Protein AF-A0A061A4D3-F1 (afdb_monomer_lite)

Secondary structure (DSSP, 8-state):
--GGGPPPP--GGGHHHHHHHHHHHHHHSTTSS--HHHHHHHHHHHHHHHHHHHHHHHT-HHHHHHHHT-GGG--SS--GGGHHHHHHHHHHHHHHHHHTT-S---HHHHHHHHHHHHHHHHHHHHHHHHHHHHHHHHHHHHHHHHHHHHHHHHHHHHHHHHHHHHHHHHHHHHHHHTT-

pLDDT: mean 87.84, std 13.15, range [39.81, 98.5]

Foldseek 3Di:
DDPVLDAPDADPVCVVQLVVVLQVVLCVDPNSHDDSVRNNLSRQLVVLQVQLLVCLVVVPLVSNLVSLPDVSVVAPPDDPVCSVVLSVQVNVVCVVCVVVVHSGDHSVNSNVSNVVSVVVVVVVVVVVVVVVVVVVVVVVVVCVCCVVVVVVVVVVVVVVVVVVVVVCCVPVVVVVVVVD

Structure (mmCIF, N/CA/C/O backbone):
data_AF-A0A061A4D3-F1
#
_entry.id   AF-A0A061A4D3-F1
#
loop_
_atom_site.group_PDB
_atom_site.id
_atom_site.type_symbol
_atom_site.label_atom_id
_atom_site.label_alt_id
_atom_site.label_comp_id
_atom_site.label_asym_id
_atom_site.label_entity_id
_atom_site.label_seq_id
_atom_site.pdbx_PDB_ins_code
_atom_site.Cartn_x
_atom_site.Cartn_y
_atom_site.Cartn_z
_atom_site.occupancy
_atom_site.B_iso_or_equiv
_atom_site.auth_seq_id
_atom_site.auth_comp_id
_atom_site.auth_asym_id
_atom_site.auth_atom_id
_atom_site.pdbx_PDB_model_num
ATOM 1 N N . MET A 1 1 ? 31.018 -11.688 -21.655 1.00 41.50 1 MET A N 1
ATOM 2 C CA . MET A 1 1 ? 29.870 -11.067 -20.964 1.00 41.50 1 MET A CA 1
ATOM 3 C C . MET A 1 1 ? 29.791 -11.707 -19.594 1.00 41.50 1 MET A C 1
ATOM 5 O O . MET A 1 1 ? 29.836 -12.928 -19.544 1.00 41.50 1 MET A O 1
ATOM 9 N N . ASN A 1 2 ? 29.814 -10.916 -18.521 1.00 39.81 2 ASN A N 1
ATOM 10 C CA . ASN A 1 2 ? 29.745 -11.439 -17.159 1.00 39.81 2 ASN A CA 1
ATOM 11 C C . ASN A 1 2 ? 28.275 -11.796 -16.846 1.00 39.81 2 ASN A C 1
ATOM 13 O O . ASN A 1 2 ? 27.444 -10.889 -16.902 1.00 39.81 2 ASN A O 1
ATOM 17 N N . PRO A 1 3 ? 27.927 -13.072 -16.601 1.00 54.34 3 PRO A N 1
ATOM 18 C CA . PRO A 1 3 ? 26.561 -13.477 -16.266 1.00 54.34 3 PRO A CA 1
ATOM 19 C C . PRO A 1 3 ? 26.087 -12.953 -14.898 1.00 54.34 3 PRO A C 1
ATOM 21 O O . PRO A 1 3 ? 24.887 -12.957 -14.652 1.00 54.34 3 PRO A O 1
ATOM 24 N N . ASP A 1 4 ? 26.994 -12.438 -14.060 1.00 51.91 4 ASP A N 1
ATOM 25 C CA . ASP A 1 4 ? 26.705 -11.995 -12.687 1.00 51.91 4 ASP A CA 1
ATOM 26 C C . ASP A 1 4 ? 26.093 -10.583 -12.593 1.00 51.91 4 ASP A C 1
ATOM 28 O O . ASP A 1 4 ? 25.730 -10.139 -11.510 1.00 51.91 4 ASP A O 1
ATOM 32 N N . ALA A 1 5 ? 25.975 -9.864 -13.716 1.00 57.75 5 ALA A N 1
ATOM 33 C CA . ALA A 1 5 ? 25.409 -8.510 -13.778 1.00 57.75 5 ALA A CA 1
ATOM 34 C C . ALA A 1 5 ? 24.001 -8.486 -14.403 1.00 57.75 5 ALA A C 1
ATOM 36 O O . ALA A 1 5 ? 23.627 -7.517 -15.069 1.00 57.75 5 ALA A O 1
ATOM 37 N N . GLN A 1 6 ? 23.241 -9.576 -14.269 1.00 65.12 6 GLN A N 1
ATOM 38 C CA . GLN A 1 6 ? 21.854 -9.606 -14.727 1.00 65.12 6 GLN A CA 1
ATOM 39 C C . GLN A 1 6 ? 20.991 -8.778 -13.780 1.00 65.12 6 GLN A C 1
ATOM 41 O O . GLN A 1 6 ? 20.960 -9.017 -12.576 1.00 65.12 6 GLN A O 1
ATOM 46 N N . LEU A 1 7 ? 20.301 -7.788 -14.347 1.00 67.31 7 LEU A N 1
ATOM 47 C CA . LEU A 1 7 ? 19.253 -7.083 -13.628 1.00 67.31 7 LEU A CA 1
ATOM 48 C C . LEU A 1 7 ? 18.132 -8.077 -13.263 1.00 67.31 7 LEU A C 1
ATOM 50 O O . LEU A 1 7 ? 17.907 -9.032 -14.016 1.00 67.31 7 LEU A O 1
ATOM 54 N N . PRO A 1 8 ? 17.423 -7.843 -12.147 1.00 79.69 8 PRO A N 1
ATOM 55 C CA . PRO A 1 8 ? 16.223 -8.585 -11.789 1.00 79.69 8 PRO A CA 1
ATOM 56 C C . PRO A 1 8 ? 15.183 -8.530 -12.910 1.00 79.69 8 PRO A C 1
ATOM 58 O O . PRO A 1 8 ? 15.286 -7.725 -13.839 1.00 79.69 8 PRO A O 1
ATOM 61 N N . GLU A 1 9 ? 14.156 -9.374 -12.820 1.00 85.56 9 GLU A N 1
ATOM 62 C CA . GLU A 1 9 ? 13.049 -9.345 -13.775 1.00 85.56 9 GLU A CA 1
ATOM 63 C C . GLU A 1 9 ? 12.439 -7.937 -13.853 1.00 85.56 9 GLU A C 1
ATOM 65 O O . GLU A 1 9 ? 11.985 -7.390 -12.852 1.00 85.56 9 GLU A O 1
ATOM 70 N N . VAL A 1 10 ? 12.436 -7.357 -15.056 1.00 90.81 10 VAL A N 1
ATOM 71 C CA . VAL A 1 10 ? 11.855 -6.041 -15.340 1.00 90.81 10 VAL A CA 1
ATOM 72 C C . VAL A 1 10 ? 10.616 -6.182 -16.207 1.00 90.81 10 VAL A C 1
ATOM 74 O O . VAL A 1 10 ? 10.542 -7.052 -17.077 1.00 90.81 10 VAL A O 1
ATOM 77 N N . TYR A 1 11 ? 9.665 -5.271 -16.020 1.00 93.38 11 TYR A N 1
ATOM 78 C CA . TYR A 1 11 ? 8.410 -5.242 -16.767 1.00 93.38 11 TYR A CA 1
ATOM 79 C C . TYR A 1 11 ? 8.401 -4.073 -17.765 1.00 93.38 11 TYR A C 1
ATOM 81 O O . TYR A 1 11 ? 8.154 -2.934 -17.365 1.00 93.38 11 TYR A O 1
ATOM 89 N N . PRO A 1 12 ? 8.622 -4.311 -19.076 1.00 91.56 12 PRO A N 1
ATOM 90 C CA . PRO A 1 12 ? 8.749 -3.231 -20.061 1.00 91.56 12 PRO A CA 1
ATOM 91 C C . PRO A 1 12 ? 7.523 -2.316 -20.163 1.00 91.56 12 PRO A C 1
ATOM 93 O O . PRO A 1 12 ? 7.656 -1.148 -20.510 1.00 91.56 12 PRO A O 1
ATOM 96 N N . SER A 1 13 ? 6.331 -2.821 -19.827 1.00 91.75 13 SER A N 1
ATOM 97 C CA . SER A 1 13 ? 5.092 -2.033 -19.788 1.00 91.75 13 SER A CA 1
ATOM 98 C C . SER A 1 13 ? 5.096 -0.918 -18.736 1.00 91.75 13 SER A C 1
ATOM 100 O O . SER A 1 13 ? 4.259 -0.025 -18.803 1.00 91.75 13 SER A O 1
ATOM 102 N N . ALA A 1 14 ? 6.012 -0.973 -17.767 1.00 95.19 14 ALA A N 1
ATOM 103 C CA . ALA A 1 14 ? 6.165 0.004 -16.695 1.00 95.19 14 ALA A CA 1
ATOM 104 C C . ALA A 1 14 ? 7.462 0.823 -16.830 1.00 95.19 14 ALA A C 1
ATOM 106 O O . ALA A 1 14 ? 7.957 1.360 -15.840 1.00 95.19 14 ALA A O 1
ATOM 107 N N . ALA A 1 15 ? 8.035 0.915 -18.038 1.00 94.25 15 ALA A N 1
ATOM 108 C CA . ALA A 1 15 ? 9.288 1.633 -18.288 1.00 94.25 15 ALA A CA 1
ATOM 109 C C . ALA A 1 15 ? 9.271 3.073 -17.745 1.00 94.25 15 ALA A C 1
ATOM 111 O O . ALA A 1 15 ? 10.244 3.498 -17.122 1.00 94.25 15 ALA A O 1
ATOM 112 N N . ASP A 1 16 ? 8.153 3.784 -17.909 1.00 94.00 16 ASP A N 1
ATOM 113 C CA . ASP A 1 16 ? 7.999 5.158 -17.422 1.00 94.00 16 ASP A CA 1
ATOM 114 C C . ASP A 1 16 ? 8.067 5.244 -15.890 1.00 94.00 16 ASP A C 1
ATOM 116 O O . ASP A 1 16 ? 8.707 6.150 -15.352 1.00 94.00 16 ASP A O 1
ATOM 120 N N . LEU A 1 17 ? 7.475 4.272 -15.183 1.00 95.75 17 LEU A N 1
ATOM 121 C CA . LEU A 1 17 ? 7.564 4.176 -13.725 1.00 95.75 17 LEU A CA 1
ATOM 122 C C . LEU A 1 17 ? 9.014 3.929 -13.298 1.00 95.75 17 LEU A C 1
ATOM 124 O O . LEU A 1 17 ? 9.543 4.686 -12.490 1.00 95.75 17 LEU A O 1
ATOM 128 N N . TYR A 1 18 ? 9.684 2.925 -13.874 1.00 96.00 18 TYR A N 1
ATOM 129 C CA . TYR A 1 18 ? 11.085 2.646 -13.545 1.00 96.00 18 TYR A CA 1
ATOM 130 C C . TYR A 1 18 ? 11.974 3.863 -13.778 1.00 96.00 18 TYR A C 1
ATOM 132 O O . TYR A 1 18 ? 12.745 4.233 -12.897 1.00 96.00 18 TYR A O 1
ATOM 140 N N . GLN A 1 19 ? 11.859 4.504 -14.943 1.00 95.00 19 GLN A N 1
ATOM 141 C CA . GLN A 1 19 ? 12.686 5.655 -15.280 1.00 95.00 19 GLN A CA 1
ATOM 142 C C . GLN A 1 19 ? 12.464 6.799 -14.290 1.00 95.00 19 GLN A C 1
ATOM 144 O O . GLN A 1 19 ? 13.438 7.378 -13.805 1.00 95.00 19 GLN A O 1
ATOM 149 N N . ARG A 1 20 ? 11.206 7.124 -13.970 1.00 95.81 20 ARG A N 1
ATOM 150 C CA . ARG A 1 20 ? 10.875 8.219 -13.052 1.00 95.81 20 ARG A CA 1
ATOM 151 C C . ARG A 1 20 ? 11.392 7.953 -11.642 1.00 95.81 20 ARG A C 1
ATOM 153 O O . ARG A 1 20 ? 12.074 8.809 -11.079 1.00 95.81 20 ARG A O 1
ATOM 160 N N . GLU A 1 21 ? 11.110 6.775 -11.097 1.00 97.00 21 GLU A N 1
ATOM 161 C CA . GLU A 1 21 ? 11.467 6.448 -9.716 1.00 97.00 21 GLU A CA 1
ATOM 162 C C . GLU A 1 21 ? 12.984 6.264 -9.557 1.00 97.00 21 GLU A C 1
ATOM 164 O O . GLU A 1 21 ? 13.569 6.823 -8.633 1.00 97.00 21 GLU A O 1
ATOM 169 N N . LEU A 1 22 ? 13.664 5.592 -10.496 1.00 95.75 22 LEU A N 1
ATOM 170 C CA . LEU A 1 22 ? 15.129 5.466 -10.462 1.00 95.75 22 LEU A CA 1
ATOM 171 C C . LEU A 1 22 ? 15.826 6.823 -10.608 1.00 95.75 22 LEU A C 1
ATOM 173 O O . LEU A 1 22 ? 16.811 7.074 -9.916 1.00 95.75 22 LEU A O 1
ATOM 177 N N . THR A 1 23 ? 15.309 7.716 -11.461 1.00 95.81 23 THR A N 1
ATOM 178 C CA . THR A 1 23 ? 15.842 9.085 -11.573 1.00 95.81 23 THR A CA 1
ATOM 179 C C . THR A 1 23 ? 15.672 9.840 -10.254 1.00 95.81 23 THR A C 1
ATOM 181 O O . THR A 1 23 ? 16.593 10.530 -9.821 1.00 95.81 23 THR A O 1
ATOM 184 N N . SER A 1 24 ? 14.517 9.696 -9.594 1.00 95.00 24 SER A N 1
ATOM 185 C CA . SER A 1 24 ? 14.272 10.314 -8.288 1.00 95.00 24 SER A CA 1
ATOM 186 C C . SER A 1 24 ? 15.244 9.795 -7.226 1.00 95.00 24 SER A C 1
ATOM 188 O O . SER A 1 24 ? 15.854 10.594 -6.517 1.00 95.00 24 SER A O 1
ATOM 190 N N . LEU A 1 25 ? 15.464 8.478 -7.169 1.00 94.44 25 LEU A N 1
ATOM 191 C CA . LEU A 1 25 ? 16.420 7.862 -6.247 1.00 94.44 25 LEU A CA 1
ATOM 192 C C . LEU A 1 25 ? 17.846 8.374 -6.483 1.00 94.44 25 LEU A C 1
ATOM 194 O O . LEU A 1 25 ? 18.506 8.795 -5.540 1.00 94.44 25 LEU A O 1
ATOM 198 N N . GLN A 1 26 ? 18.294 8.432 -7.739 1.00 95.00 26 GLN A N 1
ATOM 199 C CA . GLN A 1 26 ? 19.617 8.960 -8.092 1.00 95.00 26 GLN A CA 1
ATOM 200 C C . GLN A 1 26 ? 19.806 10.420 -7.669 1.00 95.00 26 GLN A C 1
ATOM 202 O O . GLN A 1 26 ? 20.889 10.788 -7.226 1.00 95.00 26 GLN A O 1
ATOM 207 N N . GLN A 1 27 ? 18.768 11.254 -7.783 1.00 94.25 27 GLN A N 1
ATOM 208 C CA . GLN A 1 27 ? 18.816 12.659 -7.357 1.00 94.25 27 GLN A CA 1
ATOM 209 C C . GLN A 1 27 ? 18.892 12.823 -5.835 1.00 94.25 27 GLN A C 1
ATOM 211 O O . GLN A 1 27 ? 19.399 13.836 -5.356 1.00 94.25 27 GLN A O 1
ATOM 216 N N . GLN A 1 28 ? 18.375 11.851 -5.083 1.00 91.56 28 GLN A N 1
ATOM 217 C CA . GLN A 1 28 ? 18.429 11.831 -3.621 1.00 91.56 28 GLN A CA 1
ATOM 218 C C . GLN A 1 28 ? 19.750 11.246 -3.100 1.00 91.56 28 GLN A C 1
ATOM 220 O O . GLN A 1 28 ? 20.138 11.521 -1.963 1.00 91.56 28 GLN A O 1
ATOM 225 N N . SER A 1 29 ? 20.461 10.471 -3.922 1.00 90.94 29 SER A N 1
ATOM 226 C CA . SER A 1 29 ? 21.783 9.940 -3.596 1.00 90.94 29 SER A CA 1
ATOM 227 C C . SER A 1 29 ? 22.843 11.055 -3.545 1.00 90.94 29 SER A C 1
ATOM 229 O O . SER A 1 29 ? 22.896 11.887 -4.454 1.00 90.94 29 SER A O 1
ATOM 231 N N . PRO A 1 30 ? 23.755 11.054 -2.551 1.00 87.88 30 PRO A N 1
ATOM 232 C CA . PRO A 1 30 ? 24.817 12.063 -2.429 1.00 87.88 30 PRO A CA 1
ATOM 233 C C . PRO A 1 30 ? 25.699 12.196 -3.678 1.00 87.88 30 PRO A C 1
ATOM 235 O O . PRO A 1 30 ? 26.118 13.297 -4.030 1.00 87.88 30 PRO A O 1
ATOM 238 N N . ASP A 1 31 ? 25.943 11.075 -4.358 1.00 88.69 31 ASP A N 1
ATOM 239 C CA . ASP A 1 31 ? 26.811 10.987 -5.534 1.00 88.69 31 ASP A CA 1
ATOM 240 C C . ASP A 1 31 ? 26.050 11.168 -6.861 1.00 88.69 31 ASP A C 1
ATOM 242 O O . ASP A 1 31 ? 26.618 10.967 -7.937 1.00 88.69 31 ASP A O 1
ATOM 246 N N . GLY A 1 32 ? 24.751 11.496 -6.814 1.00 90.31 32 GLY A N 1
ATOM 247 C CA . GLY A 1 32 ? 23.909 11.654 -8.007 1.00 90.31 32 GLY A CA 1
ATOM 248 C C . GLY A 1 32 ? 23.741 10.371 -8.832 1.00 90.31 32 GLY A C 1
ATOM 249 O O . GLY A 1 32 ? 23.359 10.426 -10.001 1.00 90.31 32 GLY A O 1
ATOM 250 N N . SER A 1 33 ? 24.101 9.217 -8.266 1.00 91.75 33 SER A N 1
ATOM 251 C CA . SER A 1 33 ? 24.095 7.914 -8.924 1.00 91.75 33 SER A CA 1
ATOM 252 C C . SER A 1 33 ? 23.894 6.794 -7.903 1.00 91.75 33 SER A C 1
ATOM 254 O O . SER A 1 33 ? 24.165 6.972 -6.718 1.00 91.75 33 SER A O 1
ATOM 256 N N . LEU A 1 34 ? 23.403 5.647 -8.377 1.00 91.12 34 LEU A N 1
ATOM 257 C CA . LEU A 1 34 ? 23.234 4.436 -7.576 1.00 91.12 34 LEU A CA 1
ATOM 258 C C . LEU A 1 34 ? 24.371 3.466 -7.896 1.00 91.12 34 LEU A C 1
ATOM 260 O O . LEU A 1 34 ? 24.665 3.212 -9.070 1.00 91.12 34 LEU A O 1
ATOM 264 N N . SER A 1 35 ? 24.988 2.895 -6.866 1.00 92.81 35 SER A N 1
ATOM 265 C CA . SER A 1 35 ? 25.900 1.765 -7.023 1.00 92.81 35 SER A CA 1
ATOM 266 C C . SER A 1 35 ? 25.162 0.552 -7.601 1.00 92.81 35 SER A C 1
ATOM 268 O O . SER A 1 35 ? 23.935 0.456 -7.549 1.00 92.81 35 SER A O 1
ATOM 270 N N . HIS A 1 36 ? 25.902 -0.409 -8.161 1.00 88.94 36 HIS A N 1
ATOM 271 C CA . HIS A 1 36 ? 25.278 -1.596 -8.752 1.00 88.94 36 HIS A CA 1
ATOM 272 C C . HIS A 1 36 ? 24.369 -2.360 -7.763 1.00 88.94 36 HIS A C 1
ATOM 274 O O . HIS A 1 36 ? 23.244 -2.666 -8.150 1.00 88.94 36 HIS A O 1
ATOM 280 N N . PRO A 1 37 ? 24.760 -2.604 -6.494 1.00 91.12 37 PRO A N 1
ATOM 281 C CA . PRO A 1 37 ? 23.865 -3.226 -5.515 1.00 91.12 37 PRO A CA 1
ATOM 282 C C . PRO A 1 37 ? 22.605 -2.404 -5.211 1.00 91.12 37 PRO A C 1
ATOM 284 O O . PRO A 1 37 ? 21.521 -2.972 -5.132 1.00 91.12 37 PRO A O 1
ATOM 287 N N . GLU A 1 38 ? 22.722 -1.079 -5.078 1.00 92.19 38 GLU A N 1
ATOM 288 C CA . GLU A 1 38 ? 21.565 -0.203 -4.833 1.00 92.19 38 GLU A CA 1
ATOM 289 C C . GLU A 1 38 ? 20.597 -0.210 -6.016 1.00 92.19 38 GLU A C 1
ATOM 291 O O . GLU A 1 38 ? 19.385 -0.261 -5.826 1.00 92.19 38 GLU A O 1
ATOM 296 N N . LEU A 1 39 ? 21.126 -0.218 -7.243 1.00 92.69 39 LEU A N 1
ATOM 297 C CA . LEU A 1 39 ? 20.318 -0.326 -8.451 1.00 92.69 39 LEU A CA 1
ATOM 298 C C . LEU A 1 39 ? 19.575 -1.665 -8.518 1.00 92.69 39 LEU A C 1
ATOM 300 O O . LEU A 1 39 ? 18.403 -1.674 -8.883 1.00 92.69 39 LEU A O 1
ATOM 304 N N . LEU A 1 40 ? 20.227 -2.781 -8.170 1.00 92.25 40 LEU A N 1
ATOM 305 C CA . LEU A 1 40 ? 19.578 -4.096 -8.142 1.00 92.25 40 LEU A CA 1
ATOM 306 C C . LEU A 1 40 ? 18.393 -4.092 -7.171 1.00 92.25 40 LEU A C 1
ATOM 308 O O . LEU A 1 40 ? 17.278 -4.392 -7.588 1.00 92.25 40 LEU A O 1
ATOM 312 N N . VAL A 1 41 ? 18.613 -3.656 -5.927 1.00 92.00 41 VAL A N 1
ATOM 313 C CA . VAL A 1 41 ? 17.558 -3.580 -4.902 1.00 92.00 41 VAL A CA 1
ATOM 314 C C . VAL A 1 41 ? 16.430 -2.645 -5.339 1.00 92.00 41 VAL A C 1
ATOM 316 O O . VAL A 1 41 ? 15.259 -3.003 -5.241 1.00 92.00 41 VAL A O 1
ATOM 319 N N . ALA A 1 42 ? 16.760 -1.472 -5.886 1.00 93.75 42 ALA A N 1
ATOM 320 C CA . ALA A 1 42 ? 15.760 -0.532 -6.381 1.00 93.75 42 ALA A CA 1
A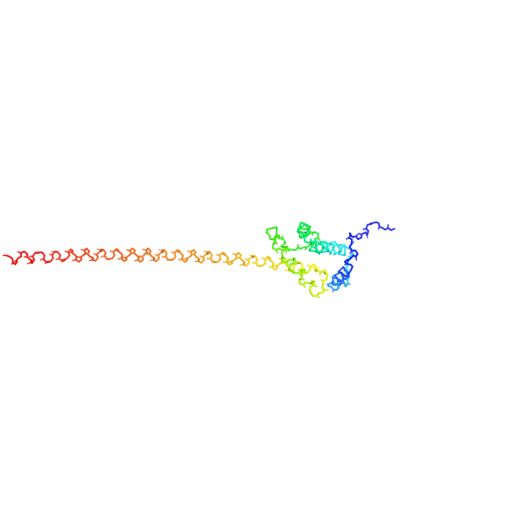TOM 321 C C . ALA A 1 42 ? 14.906 -1.146 -7.501 1.00 93.75 42 ALA A C 1
ATOM 323 O O . ALA A 1 42 ? 13.685 -0.999 -7.502 1.00 93.75 42 ALA A O 1
ATOM 324 N N . VAL A 1 43 ? 15.522 -1.869 -8.439 1.00 94.75 43 VAL A N 1
ATOM 325 C CA . VAL A 1 43 ? 14.796 -2.551 -9.517 1.00 94.75 43 VAL A CA 1
ATOM 326 C C . VAL A 1 43 ? 13.923 -3.683 -8.971 1.00 94.75 43 VAL A C 1
ATOM 328 O O . VAL A 1 43 ? 12.788 -3.818 -9.427 1.00 94.75 43 VAL A O 1
ATOM 331 N N . GLU A 1 44 ? 14.382 -4.462 -7.989 1.00 93.75 44 GLU A N 1
ATOM 332 C CA . GLU A 1 44 ? 13.562 -5.495 -7.335 1.00 93.75 44 GLU A CA 1
ATOM 333 C C . GLU A 1 44 ? 12.334 -4.889 -6.642 1.00 93.75 44 GLU A C 1
ATOM 335 O O . GLU A 1 44 ? 11.203 -5.317 -6.894 1.00 93.75 44 GLU A O 1
ATOM 340 N N . MET A 1 45 ? 12.537 -3.839 -5.841 1.00 95.38 45 MET A N 1
ATOM 341 C CA . MET A 1 45 ? 11.463 -3.134 -5.136 1.00 95.38 45 MET A CA 1
ATOM 342 C C . MET A 1 45 ? 10.444 -2.542 -6.115 1.00 95.38 45 MET A C 1
ATOM 344 O O . MET A 1 45 ? 9.238 -2.750 -5.969 1.00 95.3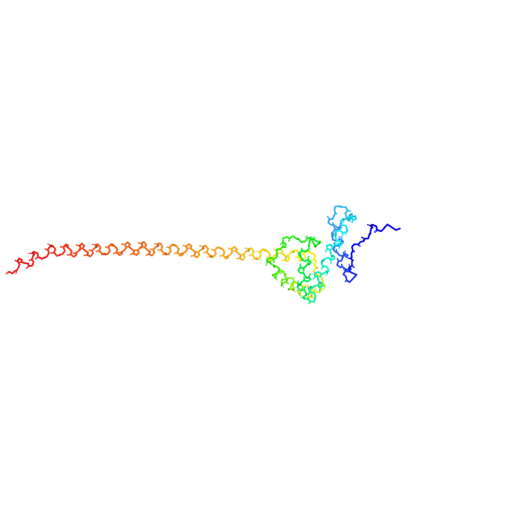8 45 MET A O 1
ATOM 348 N N . LEU A 1 46 ? 10.911 -1.852 -7.161 1.00 96.50 46 LEU A N 1
ATOM 349 C CA . LEU A 1 46 ? 10.035 -1.268 -8.179 1.00 96.50 46 LEU A CA 1
ATOM 350 C C . LEU A 1 46 ? 9.286 -2.337 -8.977 1.00 96.50 46 LEU A C 1
ATOM 352 O O . LEU A 1 46 ? 8.130 -2.138 -9.340 1.00 96.50 46 LEU A O 1
ATOM 356 N N . SER A 1 47 ? 9.891 -3.499 -9.200 1.00 96.25 47 SER A N 1
ATOM 357 C CA . SER A 1 47 ? 9.220 -4.623 -9.857 1.00 96.25 47 SER A CA 1
ATOM 358 C C . SER A 1 47 ? 8.084 -5.185 -9.003 1.00 96.25 47 SER A C 1
ATOM 360 O O . SER A 1 47 ? 7.017 -5.493 -9.536 1.00 96.25 47 SER A O 1
ATOM 362 N N . SER A 1 48 ? 8.248 -5.220 -7.677 1.00 96.62 48 SER A N 1
ATOM 363 C CA . SER A 1 48 ? 7.140 -5.519 -6.764 1.00 96.62 48 SER A CA 1
ATOM 364 C C . SER A 1 48 ? 6.015 -4.477 -6.862 1.00 96.62 48 SER A C 1
ATOM 366 O O . SER A 1 48 ? 4.841 -4.836 -6.973 1.00 96.62 48 SER A O 1
ATOM 368 N N . VAL A 1 49 ? 6.346 -3.182 -6.944 1.00 97.38 49 VAL A N 1
ATOM 369 C CA . VAL A 1 49 ? 5.354 -2.104 -7.149 1.00 97.38 49 VAL A CA 1
ATOM 370 C C . VAL A 1 49 ? 4.579 -2.285 -8.457 1.00 97.38 49 VAL A C 1
ATOM 372 O O . VAL A 1 49 ? 3.361 -2.079 -8.491 1.00 97.38 49 VAL A O 1
ATOM 375 N N . VAL A 1 50 ? 5.242 -2.719 -9.531 1.00 97.62 50 VAL A N 1
ATOM 376 C CA . VAL A 1 50 ? 4.567 -3.053 -10.795 1.00 97.62 50 VAL A CA 1
ATOM 377 C C . VAL A 1 50 ? 3.589 -4.212 -10.605 1.00 97.62 50 VAL A C 1
ATOM 379 O O . VAL A 1 50 ? 2.452 -4.142 -11.075 1.00 97.62 50 VAL A O 1
ATOM 382 N N . LEU A 1 51 ? 3.989 -5.260 -9.883 1.00 97.44 51 LEU A N 1
ATOM 383 C CA . LEU A 1 51 ? 3.119 -6.399 -9.590 1.00 97.44 51 LEU A CA 1
ATOM 384 C C . LEU A 1 51 ? 1.919 -6.011 -8.714 1.00 97.44 51 LEU A C 1
ATOM 386 O O . LEU A 1 51 ? 0.813 -6.490 -8.971 1.00 97.44 51 LEU A O 1
ATOM 390 N N . ILE A 1 52 ? 2.099 -5.111 -7.742 1.00 97.94 52 ILE A N 1
ATOM 391 C CA . ILE A 1 52 ? 1.004 -4.542 -6.939 1.00 97.94 52 ILE A CA 1
ATOM 392 C C . ILE A 1 52 ? 0.031 -3.777 -7.836 1.00 97.94 52 ILE A C 1
ATOM 394 O O . ILE A 1 52 ? -1.171 -4.026 -7.783 1.00 97.94 52 ILE A O 1
ATOM 398 N N . ASN A 1 53 ? 0.534 -2.893 -8.702 1.00 98.06 53 ASN A N 1
ATOM 399 C CA . ASN A 1 53 ? -0.300 -2.141 -9.641 1.00 98.06 53 ASN A CA 1
ATOM 400 C C . ASN A 1 53 ? -1.093 -3.065 -10.567 1.00 98.06 53 ASN A C 1
ATOM 402 O O . ASN A 1 53 ? -2.298 -2.886 -10.720 1.00 98.06 53 ASN A O 1
ATOM 406 N N . ARG A 1 54 ? -0.454 -4.107 -11.103 1.00 97.31 54 ARG A N 1
ATOM 407 C CA . ARG A 1 54 ? -1.131 -5.111 -11.927 1.00 97.31 54 ARG A CA 1
ATOM 408 C C . ARG A 1 54 ? -2.221 -5.850 -11.152 1.00 97.31 54 ARG A C 1
ATOM 410 O O . ARG A 1 54 ? -3.288 -6.108 -11.703 1.00 97.31 54 ARG A O 1
ATOM 417 N N . ALA A 1 55 ? -1.960 -6.204 -9.895 1.00 98.00 55 ALA A N 1
ATOM 418 C CA . ALA A 1 55 ? -2.946 -6.844 -9.031 1.00 98.00 55 ALA A CA 1
ATOM 419 C C . ALA A 1 55 ? -4.133 -5.911 -8.740 1.00 98.00 55 ALA A C 1
ATOM 421 O O . ALA A 1 55 ? -5.277 -6.357 -8.800 1.00 98.00 55 ALA A O 1
ATOM 422 N N . LEU A 1 56 ? -3.878 -4.618 -8.510 1.00 97.56 56 LEU A N 1
ATOM 423 C CA . LEU A 1 56 ? -4.909 -3.585 -8.374 1.00 97.56 56 LEU A CA 1
ATOM 424 C C . LEU A 1 56 ? -5.745 -3.448 -9.653 1.00 97.56 56 LEU A C 1
ATOM 426 O O . LEU A 1 56 ? -6.968 -3.361 -9.582 1.00 97.56 56 LEU A O 1
ATOM 430 N N . ASP A 1 57 ? -5.107 -3.489 -10.826 1.00 96.50 57 ASP A N 1
ATOM 431 C CA . ASP A 1 57 ? -5.795 -3.314 -12.107 1.00 96.50 57 ASP A CA 1
ATOM 432 C C . ASP A 1 57 ? -6.846 -4.400 -12.374 1.00 96.50 57 ASP A C 1
ATOM 434 O O . ASP A 1 57 ? -7.895 -4.103 -12.950 1.00 96.50 57 ASP A O 1
ATOM 438 N N . VAL A 1 58 ? -6.575 -5.639 -11.950 1.00 96.75 58 VAL A N 1
ATOM 439 C CA . VAL A 1 58 ? -7.477 -6.794 -12.118 1.00 96.75 58 VAL A CA 1
ATOM 440 C C . VAL A 1 58 ? -8.270 -7.143 -10.852 1.00 96.75 58 VAL A C 1
ATOM 442 O O . VAL A 1 58 ? -9.079 -8.069 -10.878 1.00 96.75 58 VAL A O 1
ATOM 445 N N . GLY A 1 59 ? -8.046 -6.429 -9.746 1.00 96.25 59 GLY A N 1
ATOM 446 C CA . GLY A 1 59 ? -8.681 -6.691 -8.451 1.00 96.25 59 GLY A CA 1
ATOM 447 C C . GLY A 1 59 ? -8.228 -7.986 -7.758 1.00 96.25 59 GLY A C 1
ATOM 448 O O . GLY A 1 59 ? -8.975 -8.541 -6.950 1.00 96.25 59 GLY A O 1
ATOM 449 N N . ASP A 1 60 ? -7.027 -8.495 -8.053 1.00 97.81 60 ASP A N 1
ATOM 450 C CA . ASP A 1 60 ? -6.489 -9.715 -7.437 1.00 97.81 60 ASP A CA 1
ATOM 451 C C . ASP A 1 60 ? -5.892 -9.431 -6.051 1.00 97.81 60 ASP A C 1
ATOM 453 O O . ASP A 1 60 ? -4.699 -9.162 -5.883 1.00 97.81 60 ASP A O 1
ATOM 457 N N . ARG A 1 61 ? -6.746 -9.551 -5.033 1.00 96.69 61 ARG A N 1
ATOM 458 C CA . ARG A 1 61 ? -6.395 -9.378 -3.616 1.00 96.69 61 ARG A CA 1
ATOM 459 C C . ARG A 1 61 ? -5.285 -10.319 -3.141 1.00 96.69 61 ARG A C 1
ATOM 461 O O . ARG A 1 61 ? -4.428 -9.911 -2.364 1.00 96.69 61 ARG A O 1
ATOM 468 N N . ASN A 1 62 ? -5.249 -11.560 -3.626 1.00 97.00 62 ASN A N 1
ATOM 469 C CA . ASN A 1 62 ? -4.258 -12.541 -3.175 1.00 97.00 62 ASN A CA 1
ATOM 470 C C . ASN A 1 62 ? -2.861 -12.213 -3.705 1.00 97.00 62 ASN A C 1
ATOM 472 O O . ASN A 1 62 ? -1.870 -12.363 -2.989 1.00 97.00 62 ASN A O 1
ATOM 476 N N . SER A 1 63 ? -2.768 -11.791 -4.969 1.00 97.00 63 SER A N 1
ATOM 477 C CA . SER A 1 63 ? -1.503 -11.322 -5.540 1.00 97.00 63 SER A CA 1
ATOM 478 C C . SER A 1 63 ? -1.050 -10.016 -4.906 1.00 97.00 63 SER A C 1
ATOM 480 O O . SER A 1 63 ? 0.129 -9.898 -4.584 1.00 97.00 63 SER A O 1
ATOM 482 N N . MET A 1 64 ? -1.975 -9.085 -4.667 1.00 97.06 64 MET A N 1
ATOM 483 C CA . MET A 1 64 ? -1.680 -7.825 -3.988 1.00 97.06 64 MET A CA 1
ATOM 484 C C . MET A 1 64 ? -1.097 -8.075 -2.596 1.00 97.06 64 MET A C 1
ATOM 486 O O . MET A 1 64 ? -0.004 -7.601 -2.302 1.00 97.06 64 MET A O 1
ATOM 490 N N . TRP A 1 65 ? -1.767 -8.893 -1.778 1.00 97.88 65 TRP A N 1
ATOM 491 C CA . TRP A 1 65 ? -1.296 -9.218 -0.435 1.00 97.88 65 TRP A CA 1
ATOM 492 C C . TRP A 1 65 ? 0.073 -9.904 -0.439 1.00 97.88 65 TRP A C 1
ATOM 494 O O . TRP A 1 65 ? 0.953 -9.516 0.323 1.00 97.88 65 TRP A O 1
ATOM 504 N N . ARG A 1 66 ? 0.303 -10.865 -1.348 1.00 97.31 66 ARG A N 1
ATOM 505 C CA . ARG A 1 66 ? 1.620 -11.511 -1.488 1.00 97.31 66 ARG A CA 1
ATOM 506 C C . ARG A 1 66 ? 2.749 -10.516 -1.742 1.00 97.31 66 ARG A C 1
ATOM 508 O O . ARG A 1 66 ? 3.851 -10.748 -1.262 1.00 97.31 66 ARG A O 1
ATOM 515 N N . GLN A 1 67 ? 2.499 -9.462 -2.517 1.00 97.25 67 GLN A N 1
ATOM 516 C CA . GLN A 1 67 ? 3.504 -8.429 -2.759 1.00 97.25 67 GLN A CA 1
ATOM 517 C C . GLN A 1 67 ? 3.633 -7.480 -1.562 1.00 97.25 67 GLN A C 1
ATOM 519 O O . GLN A 1 67 ? 4.749 -7.203 -1.142 1.00 97.25 67 GLN A O 1
ATOM 524 N N . LEU A 1 68 ? 2.526 -7.030 -0.961 1.00 97.31 68 LEU A N 1
ATOM 525 C CA . LEU A 1 68 ? 2.566 -6.144 0.212 1.00 97.31 68 LEU A CA 1
ATOM 526 C C . LEU A 1 68 ? 3.321 -6.773 1.394 1.00 97.31 68 LEU A C 1
ATOM 528 O O . LEU A 1 68 ? 4.151 -6.110 2.003 1.00 97.31 68 LEU A O 1
ATOM 532 N N . ALA A 1 69 ? 3.088 -8.059 1.664 1.00 96.69 69 ALA A N 1
ATOM 533 C CA . ALA A 1 69 ? 3.755 -8.804 2.733 1.00 96.69 69 ALA A CA 1
ATOM 534 C C . ALA A 1 69 ? 5.178 -9.278 2.368 1.00 96.69 69 ALA A C 1
ATOM 536 O O . ALA A 1 69 ? 5.874 -9.872 3.193 1.00 96.69 69 ALA A O 1
ATOM 537 N N . SER A 1 70 ? 5.623 -9.072 1.124 1.00 95.62 70 SER A N 1
ATOM 538 C CA . SER A 1 70 ? 6.955 -9.489 0.687 1.00 95.62 70 SER A CA 1
ATOM 539 C C . SER A 1 70 ? 8.019 -8.517 1.183 1.00 95.62 70 SER A C 1
ATOM 541 O O . SER A 1 70 ? 7.962 -7.320 0.901 1.00 95.62 70 SER A O 1
ATOM 543 N N . ALA A 1 71 ? 9.072 -9.052 1.807 1.00 93.19 71 ALA A N 1
ATOM 544 C CA . ALA A 1 71 ? 10.252 -8.274 2.185 1.00 93.19 71 ALA A CA 1
ATOM 545 C C . ALA A 1 71 ? 10.926 -7.585 0.981 1.00 93.19 71 ALA A C 1
ATOM 547 O O . ALA A 1 71 ? 11.564 -6.550 1.148 1.00 93.19 71 ALA A O 1
ATOM 548 N N . VAL A 1 72 ? 10.750 -8.123 -0.233 1.00 90.88 72 VAL A N 1
ATOM 549 C CA . VAL A 1 72 ? 11.306 -7.558 -1.476 1.00 90.88 72 VAL A CA 1
ATOM 550 C C . VAL A 1 72 ? 10.722 -6.181 -1.789 1.00 90.88 72 VAL A C 1
ATOM 552 O O . VAL A 1 72 ? 11.410 -5.340 -2.352 1.00 90.88 72 VAL A O 1
ATOM 555 N N . THR A 1 73 ? 9.471 -5.916 -1.411 1.00 92.94 73 THR A N 1
ATOM 556 C CA . THR A 1 73 ? 8.833 -4.608 -1.637 1.00 92.94 73 THR A CA 1
ATOM 557 C C . THR A 1 73 ? 9.425 -3.533 -0.729 1.00 92.94 73 THR A C 1
ATOM 559 O O . THR A 1 73 ? 9.297 -2.348 -1.021 1.00 92.94 73 THR A O 1
ATOM 562 N N . GLY A 1 74 ? 10.060 -3.931 0.379 1.00 94.81 74 GLY A N 1
ATOM 563 C CA . GLY A 1 74 ? 10.676 -3.019 1.341 1.00 94.81 74 GLY A CA 1
ATOM 564 C C . GLY A 1 74 ? 9.689 -2.110 2.076 1.00 94.81 74 GLY A C 1
ATOM 565 O O . GLY A 1 74 ? 10.114 -1.104 2.637 1.00 94.81 74 GLY A O 1
ATOM 566 N N . LEU A 1 75 ? 8.389 -2.431 2.069 1.00 96.94 75 LEU A N 1
ATOM 567 C CA . LEU A 1 75 ? 7.385 -1.678 2.821 1.00 96.94 75 LEU A CA 1
ATOM 568 C C . LEU A 1 75 ? 7.599 -1.859 4.325 1.00 96.94 75 LEU A C 1
ATOM 570 O O . LEU A 1 75 ? 7.950 -2.941 4.798 1.00 96.94 75 LEU A O 1
ATOM 574 N N . SER A 1 76 ? 7.363 -0.791 5.075 1.00 97.00 76 SER A N 1
ATOM 575 C CA . SER A 1 76 ? 7.439 -0.776 6.535 1.00 97.00 76 SER A CA 1
ATOM 576 C C . SER A 1 76 ? 6.044 -0.808 7.154 1.00 97.00 76 SER A C 1
ATOM 578 O O . SER A 1 76 ? 5.092 -0.303 6.562 1.00 97.00 76 SER A O 1
ATOM 580 N N . ASN A 1 77 ? 5.940 -1.362 8.367 1.00 96.25 77 ASN A N 1
ATOM 581 C CA . ASN A 1 77 ? 4.712 -1.402 9.174 1.00 96.25 77 ASN A CA 1
ATOM 582 C C . ASN A 1 77 ? 3.529 -2.135 8.512 1.00 96.25 77 ASN A C 1
ATOM 584 O O . ASN A 1 77 ? 2.375 -1.800 8.764 1.00 96.25 77 ASN A O 1
ATOM 588 N N . VAL A 1 78 ? 3.782 -3.111 7.642 1.00 97.44 78 VAL A N 1
ATOM 589 C CA . VAL A 1 78 ? 2.705 -3.928 7.070 1.00 97.44 78 VAL A CA 1
ATOM 590 C C . VAL A 1 78 ? 2.271 -4.965 8.102 1.00 97.44 78 VAL A C 1
ATOM 592 O O . VAL A 1 78 ? 3.076 -5.804 8.497 1.00 97.44 78 VAL A O 1
ATOM 595 N N . GLU A 1 79 ? 1.003 -4.916 8.507 1.00 96.25 79 GLU A N 1
ATOM 596 C CA . GLU A 1 79 ? 0.414 -5.829 9.492 1.00 96.25 79 GLU A CA 1
ATOM 597 C C . GLU A 1 79 ? -0.636 -6.749 8.849 1.00 96.25 79 GLU A C 1
ATOM 599 O O . GLU A 1 79 ? -1.570 -6.292 8.181 1.00 96.25 79 GLU A O 1
ATOM 604 N N . ASP A 1 80 ? -0.527 -8.057 9.094 1.00 96.75 80 ASP A N 1
ATOM 605 C CA . ASP A 1 80 ? -1.437 -9.079 8.551 1.00 96.75 80 ASP A CA 1
ATOM 606 C C . ASP A 1 80 ? -2.904 -8.829 8.936 1.00 96.75 80 ASP A C 1
ATOM 608 O O . ASP A 1 80 ? -3.817 -9.043 8.134 1.00 96.75 80 ASP A O 1
ATOM 612 N N . GLU A 1 81 ? -3.139 -8.340 10.155 1.00 96.06 81 GLU A N 1
ATOM 613 C CA . GLU A 1 81 ? -4.477 -8.041 10.677 1.00 96.06 81 GLU A CA 1
ATOM 614 C C . GLU A 1 81 ? -5.184 -6.937 9.873 1.00 96.06 81 GLU A C 1
ATOM 616 O O . GLU A 1 81 ? -6.411 -6.934 9.744 1.00 96.06 81 GLU A O 1
ATOM 621 N N . TYR A 1 82 ? -4.418 -6.032 9.260 1.00 96.56 82 TYR A N 1
ATOM 622 C CA . TYR A 1 82 ? -4.940 -4.874 8.535 1.00 96.56 82 TYR A CA 1
ATOM 623 C C . TYR A 1 82 ? -5.004 -5.092 7.018 1.00 96.56 82 TYR A C 1
ATOM 625 O O . TYR A 1 82 ? -5.450 -4.205 6.285 1.00 96.56 82 TYR A O 1
ATOM 633 N N . ALA A 1 83 ? -4.652 -6.293 6.538 1.00 96.44 83 ALA A N 1
ATOM 634 C CA . ALA A 1 83 ? -4.560 -6.631 5.118 1.00 96.44 83 ALA A CA 1
ATOM 635 C C . ALA A 1 83 ? -5.783 -6.188 4.297 1.00 96.44 83 ALA A C 1
ATOM 637 O O . ALA A 1 83 ? -5.636 -5.586 3.234 1.00 96.44 83 ALA A O 1
ATOM 638 N N . GLN A 1 84 ? -7.004 -6.447 4.783 1.00 97.12 84 GLN A N 1
ATOM 639 C CA . GLN A 1 84 ? -8.225 -6.048 4.067 1.00 97.12 84 GLN A CA 1
ATOM 640 C C . GLN A 1 84 ? -8.353 -4.528 3.928 1.00 97.12 84 GLN A C 1
ATOM 642 O O . GLN A 1 84 ? -8.683 -4.050 2.844 1.00 97.12 84 GLN A O 1
ATOM 647 N N . ARG A 1 85 ? -8.034 -3.771 4.986 1.00 97.81 85 ARG A N 1
ATOM 648 C CA . ARG A 1 85 ? -8.114 -2.304 4.989 1.00 97.81 85 ARG A CA 1
ATOM 649 C C . ARG A 1 85 ? -7.089 -1.700 4.026 1.00 97.81 85 ARG A C 1
ATOM 651 O O . ARG A 1 85 ? -7.451 -0.798 3.277 1.00 97.81 85 ARG A O 1
ATOM 658 N N . TYR A 1 86 ? -5.864 -2.236 3.974 1.00 98.38 86 TYR A N 1
ATOM 659 C CA . TYR A 1 86 ? -4.874 -1.814 2.974 1.00 98.38 86 TYR A CA 1
ATOM 660 C C . TYR A 1 86 ? -5.370 -2.050 1.550 1.00 98.38 86 TYR A C 1
ATOM 662 O O . TYR A 1 86 ? -5.277 -1.160 0.711 1.00 98.38 86 TYR A O 1
ATOM 670 N N . MET A 1 87 ? -5.908 -3.241 1.267 1.00 98.06 87 MET A N 1
ATOM 671 C CA . MET A 1 87 ? -6.363 -3.585 -0.081 1.00 98.06 87 MET A CA 1
ATOM 672 C C . MET A 1 87 ? -7.524 -2.701 -0.538 1.00 98.06 87 MET A C 1
ATOM 674 O O . MET A 1 87 ? -7.530 -2.246 -1.680 1.00 98.06 87 MET A O 1
ATOM 678 N N . ASP A 1 88 ? -8.493 -2.440 0.339 1.00 98.25 88 ASP A N 1
ATOM 679 C CA . ASP A 1 88 ? -9.624 -1.570 0.016 1.00 98.25 88 ASP A CA 1
ATOM 680 C C . ASP A 1 88 ? -9.171 -0.129 -0.248 1.00 98.25 88 ASP A C 1
ATOM 682 O O . ASP A 1 88 ? -9.590 0.480 -1.237 1.00 98.25 88 ASP A O 1
ATOM 686 N N . GLU A 1 89 ? -8.268 0.398 0.581 1.00 98.31 89 GLU A N 1
ATOM 687 C CA . GLU A 1 89 ? -7.782 1.767 0.426 1.00 98.31 89 GLU A CA 1
ATOM 688 C C . GLU A 1 89 ? -6.859 1.925 -0.789 1.00 98.31 89 GLU A C 1
ATOM 690 O O . GLU A 1 89 ? -7.000 2.892 -1.535 1.00 98.31 89 GLU A O 1
ATOM 695 N N . LEU A 1 90 ? -5.997 0.947 -1.084 1.00 98.50 90 LEU A N 1
ATOM 696 C CA . LEU A 1 90 ? -5.177 0.952 -2.299 1.00 98.50 90 LEU A CA 1
ATOM 697 C C . LEU A 1 90 ? -6.029 0.869 -3.570 1.00 98.50 90 LEU A C 1
ATOM 699 O O . LEU A 1 90 ? -5.724 1.542 -4.554 1.00 98.50 90 LEU A O 1
ATOM 703 N N . MET A 1 91 ? -7.114 0.086 -3.567 1.00 97.94 91 MET A N 1
ATOM 704 C CA . MET A 1 91 ? -8.065 0.045 -4.687 1.00 97.94 91 MET A CA 1
ATOM 705 C C . MET A 1 91 ? -8.730 1.409 -4.901 1.00 97.94 91 MET A C 1
ATOM 707 O O . MET A 1 91 ? -8.861 1.862 -6.041 1.00 97.94 91 MET A O 1
ATOM 711 N N . ARG A 1 92 ? -9.114 2.088 -3.812 1.00 98.06 92 ARG A N 1
ATOM 712 C CA . ARG A 1 92 ? -9.673 3.444 -3.861 1.00 98.06 92 ARG A CA 1
ATOM 713 C C . ARG A 1 92 ? -8.644 4.450 -4.378 1.00 98.06 92 ARG A C 1
ATOM 715 O O . ARG A 1 92 ? -8.950 5.218 -5.287 1.00 98.06 92 ARG A O 1
ATOM 722 N N . LEU A 1 93 ? -7.425 4.416 -3.846 1.00 98.12 93 LEU A N 1
ATOM 723 C CA . LEU A 1 93 ? -6.320 5.288 -4.241 1.00 98.12 93 LEU A CA 1
ATOM 724 C C . LEU A 1 93 ?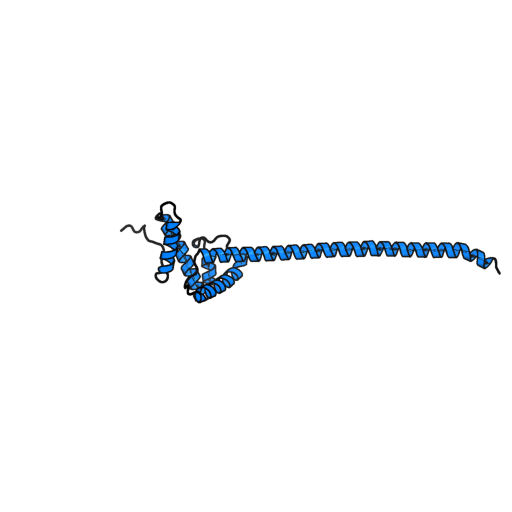 -5.964 5.105 -5.721 1.00 98.12 93 LEU A C 1
ATOM 726 O O . LEU A 1 93 ? -5.810 6.083 -6.448 1.00 98.12 93 LEU A O 1
ATOM 730 N N . LYS A 1 94 ? -5.919 3.857 -6.201 1.00 97.50 94 LYS A N 1
ATOM 731 C CA . LYS A 1 94 ? -5.694 3.535 -7.616 1.00 97.50 94 LYS A CA 1
ATOM 732 C C . LYS A 1 94 ? -6.789 4.095 -8.523 1.00 97.50 94 LYS A C 1
ATOM 734 O O . LYS A 1 94 ? -6.487 4.537 -9.630 1.00 97.50 94 LYS A O 1
ATOM 739 N N . ALA A 1 95 ? -8.047 4.064 -8.086 1.00 96.94 95 ALA A N 1
ATOM 740 C CA . ALA A 1 95 ? -9.150 4.643 -8.846 1.00 96.94 95 ALA A CA 1
ATOM 741 C C . ALA A 1 95 ? -8.999 6.167 -8.981 1.00 96.94 95 ALA A C 1
ATOM 743 O O . ALA A 1 95 ? -9.100 6.678 -10.093 1.00 96.94 95 ALA A O 1
ATOM 744 N N . VAL A 1 96 ? -8.661 6.861 -7.888 1.00 97.12 96 VAL A N 1
ATOM 745 C CA . VAL A 1 96 ? -8.394 8.312 -7.899 1.00 97.12 96 VAL A CA 1
ATOM 746 C C . VAL A 1 96 ? -7.216 8.650 -8.815 1.00 97.12 96 VAL A C 1
ATOM 748 O O . VAL A 1 96 ? -7.340 9.506 -9.683 1.00 97.12 96 VAL A O 1
ATOM 751 N N . ALA A 1 97 ? -6.104 7.919 -8.705 1.00 95.50 97 ALA A N 1
ATOM 752 C CA . ALA A 1 97 ? -4.931 8.136 -9.551 1.00 95.50 97 ALA A CA 1
ATOM 753 C C . ALA A 1 97 ? -5.261 8.018 -11.051 1.00 95.50 97 ALA A C 1
ATOM 755 O O . ALA A 1 97 ? -4.780 8.811 -11.858 1.00 95.50 97 ALA A O 1
ATOM 756 N N . ARG A 1 98 ? -6.131 7.071 -11.430 1.00 95.25 98 ARG A N 1
ATOM 757 C CA . ARG A 1 98 ? -6.597 6.916 -12.817 1.00 95.25 98 ARG A CA 1
ATOM 758 C C . ARG A 1 98 ? -7.461 8.087 -13.283 1.00 95.25 98 ARG A C 1
ATOM 760 O O . ARG A 1 98 ? -7.343 8.491 -14.437 1.00 95.25 98 ARG A O 1
ATOM 767 N N . GLU A 1 99 ? -8.313 8.635 -12.418 1.00 95.50 99 GLU A N 1
ATOM 768 C CA . GLU A 1 99 ? -9.102 9.839 -12.725 1.00 95.50 99 GLU A CA 1
ATOM 769 C C . GLU A 1 99 ? -8.203 11.065 -12.948 1.00 95.50 99 GLU A C 1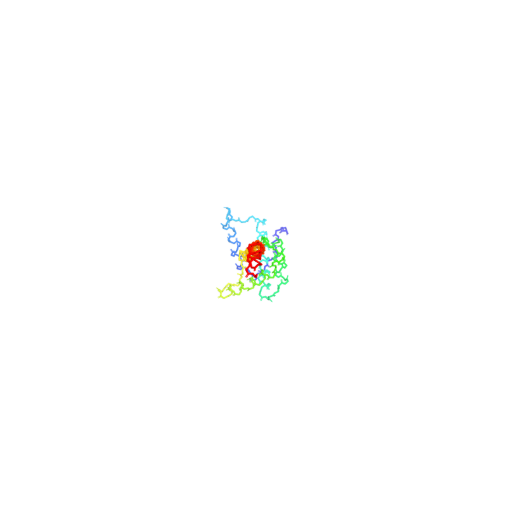
ATOM 771 O O . GLU A 1 99 ? -8.500 11.907 -13.795 1.00 95.50 99 GLU A O 1
ATOM 776 N N . GLU A 1 100 ? -7.067 11.123 -12.253 1.00 95.25 100 GLU A N 1
ATOM 777 C CA . GLU A 1 100 ? -6.033 12.153 -12.411 1.00 95.25 100 GLU A CA 1
ATOM 778 C C . GLU A 1 100 ? -5.086 11.897 -13.602 1.00 95.25 100 GLU A C 1
ATOM 780 O O . GLU A 1 100 ? -4.209 12.713 -13.890 1.00 95.25 100 GLU A O 1
ATOM 785 N N . GLY A 1 101 ? -5.273 10.791 -14.332 1.00 93.62 101 GLY A N 1
ATOM 786 C CA . GLY A 1 101 ? -4.477 10.429 -15.507 1.00 93.62 101 GLY A CA 1
ATOM 787 C C . GLY A 1 101 ? -3.148 9.736 -15.193 1.00 93.62 101 GLY A C 1
ATOM 788 O O . GLY A 1 101 ? -2.279 9.674 -16.061 1.00 93.62 101 GLY A O 1
ATOM 789 N N . SER A 1 102 ? -2.971 9.224 -13.973 1.00 92.88 102 SER A N 1
ATOM 790 C CA . SER A 1 102 ? -1.820 8.405 -13.591 1.00 92.88 102 SER A CA 1
ATOM 791 C C . SER A 1 102 ? -2.128 6.914 -13.715 1.00 92.88 102 SER A C 1
ATOM 793 O O . SER A 1 102 ? -3.016 6.373 -13.051 1.00 92.88 102 SER A O 1
ATOM 795 N N . ASP A 1 103 ? -1.326 6.220 -14.520 1.00 92.69 103 ASP A N 1
ATOM 796 C CA . ASP A 1 103 ? -1.461 4.778 -14.729 1.00 92.69 103 ASP A CA 1
ATOM 797 C C . ASP A 1 103 ? -0.879 3.943 -13.585 1.00 92.69 103 ASP A C 1
ATOM 799 O O . ASP A 1 103 ? -1.237 2.776 -13.450 1.00 92.69 103 ASP A O 1
ATOM 803 N N . TYR A 1 104 ? -0.017 4.506 -12.732 1.00 96.19 104 TYR A N 1
ATOM 804 C CA . TYR A 1 104 ? 0.696 3.769 -11.685 1.00 96.19 104 TYR A CA 1
ATOM 805 C C . TYR A 1 104 ? 0.682 4.508 -10.346 1.00 96.19 104 TYR A C 1
ATOM 807 O O . TYR A 1 104 ? 0.909 5.716 -10.289 1.00 96.19 104 TYR A O 1
ATOM 815 N N . LEU A 1 105 ? 0.483 3.747 -9.269 1.00 97.88 105 LEU A N 1
ATOM 816 C CA . LEU A 1 105 ? 0.877 4.149 -7.922 1.00 97.88 105 LEU A CA 1
ATOM 817 C C . LEU A 1 105 ? 2.379 3.913 -7.752 1.00 97.88 105 LEU A C 1
ATOM 819 O O . LEU A 1 105 ? 2.898 2.881 -8.193 1.00 97.88 105 LEU A O 1
ATOM 823 N N . THR A 1 106 ? 3.062 4.852 -7.110 1.00 97.38 106 THR A N 1
ATOM 824 C CA . THR A 1 106 ? 4.479 4.747 -6.746 1.00 97.38 106 THR A CA 1
ATOM 825 C C . THR A 1 106 ? 4.670 3.945 -5.463 1.00 97.38 106 THR A C 1
ATOM 827 O O . THR A 1 106 ? 3.720 3.683 -4.723 1.00 97.38 106 THR A O 1
ATOM 830 N N . TRP A 1 107 ? 5.920 3.581 -5.164 1.00 97.56 107 TRP A N 1
ATOM 831 C CA . TRP A 1 107 ? 6.260 2.990 -3.868 1.00 97.56 107 TRP A CA 1
ATOM 832 C C . TRP A 1 107 ? 5.851 3.907 -2.705 1.00 97.56 107 TRP A C 1
ATOM 834 O O . TRP A 1 107 ? 5.275 3.441 -1.726 1.00 97.56 107 TRP A O 1
ATOM 844 N N . ASN A 1 108 ? 6.073 5.219 -2.854 1.00 97.00 108 ASN A N 1
ATOM 845 C CA . ASN A 1 108 ? 5.716 6.215 -1.845 1.00 97.00 108 ASN A CA 1
ATOM 846 C C . ASN A 1 108 ? 4.201 6.291 -1.617 1.00 97.00 108 ASN A C 1
ATOM 848 O O . ASN A 1 108 ? 3.773 6.365 -0.469 1.00 97.00 108 ASN A O 1
ATOM 852 N N . ASP A 1 109 ? 3.390 6.218 -2.678 1.00 98.12 109 ASP A N 1
ATOM 853 C CA . ASP A 1 109 ? 1.924 6.209 -2.557 1.00 98.12 109 ASP A CA 1
ATOM 854 C C . ASP A 1 109 ? 1.438 4.984 -1.770 1.00 98.12 109 ASP A C 1
ATOM 856 O O . ASP A 1 109 ? 0.551 5.080 -0.921 1.00 98.12 109 ASP A O 1
ATOM 860 N N . ILE A 1 110 ? 2.048 3.823 -2.031 1.00 98.38 110 ILE A N 1
ATOM 861 C CA . ILE A 1 110 ? 1.709 2.567 -1.356 1.00 98.38 110 ILE A CA 1
ATOM 862 C C . ILE A 1 110 ? 2.137 2.614 0.115 1.00 98.38 110 ILE A C 1
ATOM 864 O O . ILE A 1 110 ? 1.336 2.271 0.984 1.00 98.38 110 ILE A O 1
ATOM 868 N N . GLN A 1 111 ? 3.356 3.073 0.412 1.00 98.44 111 GLN A N 1
ATOM 869 C CA . GLN A 1 111 ? 3.839 3.220 1.788 1.00 98.44 111 GLN A CA 1
ATOM 870 C C . GLN A 1 111 ? 2.974 4.214 2.578 1.00 98.44 111 GLN A C 1
ATOM 872 O O . GLN A 1 111 ? 2.530 3.898 3.679 1.00 98.44 111 GLN A O 1
ATOM 877 N N . ALA A 1 112 ? 2.642 5.368 1.990 1.00 98.50 112 ALA A N 1
ATOM 878 C CA . ALA A 1 112 ? 1.766 6.356 2.617 1.00 98.50 112 ALA A CA 1
ATOM 879 C C . ALA A 1 112 ? 0.364 5.793 2.898 1.00 98.50 112 ALA A C 1
ATOM 881 O O . ALA A 1 112 ? -0.215 6.069 3.948 1.00 98.50 112 ALA A O 1
ATOM 882 N N . CYS A 1 113 ? -0.174 4.968 1.994 1.00 98.50 113 CYS A N 1
ATOM 883 C CA . CYS A 1 113 ? -1.438 4.271 2.215 1.00 98.50 113 CYS A CA 1
ATOM 884 C C . CYS A 1 113 ? -1.364 3.314 3.415 1.00 98.50 113 CYS A C 1
ATOM 886 O O . CYS A 1 113 ? -2.279 3.303 4.239 1.00 98.50 113 CYS A O 1
ATOM 888 N N . VAL A 1 114 ? -0.294 2.519 3.528 1.00 98.44 114 VAL A N 1
ATOM 889 C CA . VAL A 1 114 ? -0.084 1.600 4.662 1.00 98.44 114 VAL A CA 1
ATOM 890 C C . VAL A 1 114 ? -0.022 2.380 5.974 1.00 98.44 114 VAL A C 1
ATOM 892 O O . VAL A 1 114 ? -0.775 2.084 6.903 1.00 98.44 114 VAL A O 1
ATOM 895 N N . ASP A 1 115 ? 0.805 3.423 6.030 1.00 98.38 115 ASP A N 1
ATOM 896 C CA . ASP A 1 115 ? 0.974 4.233 7.238 1.00 98.38 115 ASP A CA 1
ATOM 897 C C . ASP A 1 115 ? -0.328 4.944 7.639 1.00 98.38 115 ASP A C 1
ATOM 899 O O . ASP A 1 115 ? -0.688 4.965 8.818 1.00 98.38 115 ASP A O 1
ATOM 903 N N . GLN A 1 116 ? -1.089 5.467 6.672 1.00 98.19 116 GLN A N 1
ATOM 904 C CA . GLN A 1 116 ? -2.375 6.111 6.939 1.00 98.19 116 GLN A CA 1
ATOM 905 C C . GLN A 1 116 ? -3.422 5.123 7.466 1.00 98.19 116 GLN A C 1
ATOM 907 O O . GLN A 1 116 ? -4.182 5.458 8.380 1.00 98.19 116 GLN A O 1
ATOM 912 N N . VAL A 1 117 ? -3.485 3.910 6.911 1.00 98.25 117 VAL A N 1
ATOM 913 C CA . VAL A 1 117 ? -4.401 2.869 7.398 1.00 98.25 117 VAL A CA 1
ATOM 914 C C . VAL A 1 117 ? -4.032 2.463 8.823 1.00 98.25 117 VAL A C 1
ATOM 916 O O . VAL A 1 117 ? -4.915 2.419 9.678 1.00 98.25 117 VAL A O 1
ATOM 919 N N . ASN A 1 118 ? -2.744 2.259 9.104 1.00 97.62 118 ASN A N 1
ATOM 920 C CA . ASN A 1 118 ? -2.258 1.939 10.447 1.00 97.62 118 ASN A CA 1
ATOM 921 C C . ASN A 1 118 ? -2.635 3.010 11.459 1.00 97.62 118 ASN A C 1
ATOM 923 O O . ASN A 1 118 ? -3.172 2.699 12.521 1.00 97.62 118 ASN A O 1
ATOM 927 N N . LEU A 1 119 ? -2.388 4.273 11.111 1.00 96.94 119 LEU A N 1
ATOM 928 C CA . LEU A 1 119 ? -2.742 5.403 11.955 1.00 96.94 119 LEU A CA 1
ATOM 929 C C . LEU A 1 119 ? -4.248 5.430 12.226 1.00 96.94 119 LEU A C 1
ATOM 931 O O . LEU A 1 119 ? -4.667 5.545 13.372 1.00 96.94 119 LEU A O 1
ATOM 935 N N . THR A 1 120 ? -5.062 5.261 11.184 1.00 96.31 120 THR A N 1
ATOM 936 C CA . THR A 1 120 ? -6.527 5.284 11.302 1.00 96.31 120 THR A CA 1
ATOM 937 C C . THR A 1 120 ? -7.028 4.194 12.247 1.00 96.31 120 THR A C 1
ATOM 939 O O . THR A 1 120 ? -7.841 4.473 13.124 1.00 96.31 120 THR A O 1
ATOM 942 N N . ILE A 1 121 ? -6.519 2.968 12.110 1.00 94.38 121 ILE A N 1
ATOM 943 C CA . ILE A 1 121 ? -6.913 1.839 12.960 1.00 94.38 121 ILE A CA 1
ATOM 944 C C . ILE A 1 121 ? -6.439 2.047 14.402 1.00 94.38 121 ILE A C 1
ATOM 946 O O . ILE A 1 121 ? -7.199 1.831 15.346 1.00 94.38 121 ILE A O 1
ATOM 950 N N . GLN A 1 122 ? -5.216 2.540 14.591 1.00 91.06 122 GLN A N 1
ATOM 951 C CA . GLN A 1 122 ? -4.701 2.853 15.920 1.00 91.06 122 GLN A CA 1
ATOM 952 C C . GLN A 1 122 ? -5.568 3.903 16.630 1.00 91.06 122 GLN A C 1
ATOM 954 O O . GLN A 1 122 ? -5.904 3.749 17.806 1.00 91.06 122 GLN A O 1
ATOM 959 N N . GLU A 1 123 ? -5.980 4.949 15.913 1.00 92.06 123 GLU A N 1
ATOM 960 C CA . GLU A 1 123 ? -6.892 5.953 16.453 1.00 92.06 123 GLU A CA 1
ATOM 961 C C . GLU A 1 123 ? -8.304 5.394 16.710 1.00 92.06 123 GLU A C 1
ATOM 963 O O . GLU A 1 123 ? -8.962 5.811 17.664 1.00 92.06 123 GLU A O 1
ATOM 968 N N . GLU A 1 124 ? -8.809 4.478 15.873 1.00 91.56 124 GLU A N 1
ATOM 969 C CA . GLU A 1 124 ? -10.073 3.759 16.110 1.00 91.56 124 GLU A CA 1
ATOM 970 C C . GLU A 1 124 ? -10.010 3.003 17.451 1.00 91.56 124 GLU A C 1
ATOM 972 O O . GLU A 1 124 ? -10.864 3.219 18.317 1.00 91.56 124 GLU A O 1
ATOM 977 N N . HIS A 1 125 ? -8.951 2.224 17.687 1.00 88.56 125 HIS A N 1
ATOM 978 C CA . HIS A 1 125 ? -8.758 1.487 18.939 1.00 88.56 125 HIS A CA 1
ATOM 979 C C . HIS A 1 125 ? -8.597 2.395 20.165 1.00 88.56 125 HIS A C 1
ATOM 981 O O . HIS A 1 125 ? -9.137 2.099 21.236 1.00 88.56 125 HIS A O 1
ATOM 987 N N . GLU A 1 126 ? -7.900 3.525 20.038 1.00 86.88 126 GLU A N 1
ATOM 988 C CA . GLU A 1 126 ? -7.770 4.487 21.137 1.00 86.88 126 GLU A CA 1
ATOM 989 C C . GLU A 1 126 ? -9.124 5.130 21.494 1.00 86.88 126 GLU A C 1
ATOM 991 O O . GLU A 1 126 ? -9.471 5.284 22.674 1.00 86.88 126 GLU A O 1
ATOM 996 N N . ARG A 1 127 ? -9.947 5.456 20.489 1.00 86.50 127 ARG A N 1
ATOM 997 C CA . ARG A 1 127 ? -11.311 5.975 20.699 1.00 86.50 127 ARG A CA 1
ATOM 998 C C . ARG A 1 127 ? -12.220 4.940 21.358 1.00 86.50 127 ARG A C 1
ATOM 1000 O O . ARG A 1 127 ? -12.995 5.287 22.254 1.00 86.50 127 ARG A O 1
ATOM 1007 N N . GLU A 1 128 ? -12.121 3.676 20.961 1.00 85.06 128 GLU A N 1
ATOM 1008 C CA . GLU A 1 128 ? -12.860 2.582 21.598 1.00 85.06 128 GLU A CA 1
ATOM 1009 C C . GLU A 1 128 ? -12.452 2.411 23.064 1.00 85.06 128 GLU A C 1
ATOM 1011 O O . GLU A 1 128 ? -13.315 2.384 23.949 1.00 85.06 128 GLU A O 1
ATOM 1016 N N . TRP A 1 129 ? -11.146 2.381 23.342 1.00 85.25 129 TRP A N 1
ATOM 1017 C CA . TRP A 1 129 ? -10.606 2.267 24.696 1.00 85.25 129 TRP A CA 1
ATOM 1018 C C . TRP A 1 129 ? -11.076 3.408 25.605 1.00 85.25 129 TRP A C 1
ATOM 1020 O O . TRP A 1 129 ? -11.586 3.174 26.704 1.00 85.25 129 TRP A O 1
ATOM 1030 N N . THR A 1 130 ? -10.947 4.654 25.144 1.00 84.38 130 THR A N 1
ATOM 1031 C CA . THR A 1 130 ? -11.348 5.844 25.912 1.00 84.38 130 THR A CA 1
ATOM 1032 C C . THR A 1 130 ? -12.851 5.876 26.175 1.00 84.38 130 THR A C 1
ATOM 1034 O O . THR A 1 130 ? -13.273 6.163 27.299 1.00 84.38 130 THR A O 1
ATOM 1037 N N . THR A 1 131 ? -13.667 5.510 25.183 1.00 87.06 131 THR A N 1
ATOM 1038 C CA . THR A 1 131 ? -15.126 5.425 25.329 1.00 87.06 131 THR A CA 1
ATOM 1039 C C . THR A 1 131 ? -15.516 4.345 26.336 1.00 87.06 131 THR A C 1
ATOM 1041 O O . THR A 1 131 ? -16.349 4.588 27.214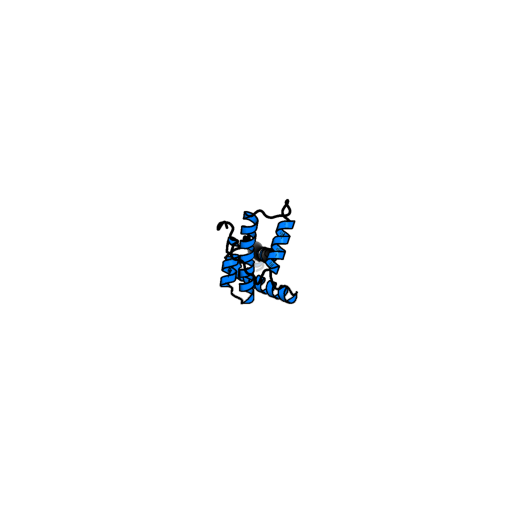 1.00 87.06 131 THR A O 1
ATOM 1044 N N . HIS A 1 132 ? -14.886 3.169 26.261 1.00 86.25 132 HIS A N 1
ATOM 1045 C CA . HIS A 1 132 ? -15.139 2.070 27.187 1.00 86.25 132 HIS A CA 1
ATOM 1046 C C . HIS A 1 132 ? -14.744 2.434 28.625 1.00 86.25 132 HIS A C 1
ATOM 1048 O O . HIS A 1 132 ? -15.520 2.222 29.561 1.00 86.25 132 HIS A O 1
ATOM 1054 N N . LEU A 1 133 ? -13.571 3.047 28.807 1.00 85.50 133 LEU A N 1
ATOM 1055 C CA . LEU A 1 133 ? -13.096 3.507 30.109 1.00 85.50 133 LEU A CA 1
ATOM 1056 C C . LEU A 1 133 ? -14.024 4.573 30.701 1.00 85.50 133 LEU A C 1
ATOM 1058 O O . LEU A 1 133 ? -14.394 4.490 31.874 1.00 85.50 133 LEU A O 1
ATOM 1062 N N . HIS A 1 134 ? -14.442 5.551 29.894 1.00 87.50 134 HIS A N 1
ATOM 1063 C CA . HIS A 1 134 ? -15.372 6.588 30.328 1.00 87.50 134 HIS A CA 1
ATOM 1064 C C . HIS A 1 134 ? -16.717 5.990 30.765 1.00 87.50 134 HIS A C 1
ATOM 1066 O O . HIS A 1 134 ? -17.200 6.302 31.855 1.00 87.50 134 HIS A O 1
ATOM 1072 N N . ALA A 1 135 ? -17.280 5.064 29.981 1.00 86.19 135 ALA A N 1
ATOM 1073 C CA . ALA A 1 135 ? -18.511 4.360 30.334 1.00 86.19 135 ALA A CA 1
ATOM 1074 C C . ALA A 1 135 ? -18.368 3.554 31.638 1.00 86.19 135 ALA A C 1
ATOM 1076 O O . ALA A 1 135 ? -19.276 3.555 32.478 1.00 86.19 135 ALA A O 1
ATOM 1077 N N . HIS A 1 136 ? -17.217 2.907 31.849 1.00 87.56 136 HIS A N 1
ATOM 1078 C CA . HIS A 1 136 ? -16.924 2.177 33.079 1.00 87.56 136 HIS A CA 1
ATOM 1079 C C . HIS A 1 136 ? -16.877 3.111 34.298 1.00 87.56 136 HIS A C 1
ATOM 1081 O O . HIS A 1 136 ? -17.566 2.873 35.293 1.00 87.56 136 HIS A O 1
ATOM 1087 N N . VAL A 1 137 ? -16.130 4.216 34.213 1.00 90.31 137 VAL A N 1
ATOM 1088 C CA . VAL A 1 137 ? -16.031 5.219 35.288 1.00 90.31 137 VAL A CA 1
ATOM 1089 C C . VAL A 1 137 ? -17.394 5.849 35.585 1.00 90.31 137 VAL A C 1
ATOM 1091 O O . VAL A 1 137 ? -17.781 5.970 36.752 1.00 90.31 137 VAL A O 1
ATOM 1094 N N . GLN A 1 138 ? -18.163 6.202 34.555 1.00 87.88 138 GLN A N 1
ATOM 1095 C CA . GLN A 1 138 ? -19.510 6.750 34.709 1.00 87.88 138 GLN A CA 1
ATOM 1096 C C . GLN A 1 138 ? -20.442 5.755 35.418 1.00 87.88 138 GLN A C 1
ATOM 1098 O O . GLN A 1 138 ? -21.165 6.119 36.344 1.00 87.88 138 GLN A O 1
ATOM 1103 N N . THR A 1 139 ? -20.379 4.475 35.054 1.00 88.06 139 THR A N 1
ATOM 1104 C CA . THR A 1 139 ? -21.186 3.427 35.695 1.00 88.06 139 THR A CA 1
ATOM 1105 C C . THR A 1 139 ? -20.805 3.244 37.165 1.00 88.06 139 THR A C 1
ATOM 1107 O O . THR A 1 139 ? -21.679 3.184 38.037 1.00 88.06 139 THR A O 1
ATOM 1110 N N . CYS A 1 140 ? -19.506 3.206 37.469 1.00 84.38 140 CYS A N 1
ATOM 1111 C CA . CYS A 1 140 ? -18.996 3.079 38.833 1.00 84.38 140 CYS A CA 1
ATOM 1112 C C . CYS A 1 140 ? -19.408 4.266 39.711 1.00 84.38 140 CYS A C 1
ATOM 1114 O O . CYS A 1 140 ? -19.949 4.072 40.801 1.00 84.38 140 CYS A O 1
ATOM 1116 N N . THR A 1 141 ? -19.224 5.495 39.225 1.00 84.50 141 THR A N 1
ATOM 1117 C CA . THR A 1 141 ? -19.620 6.712 39.951 1.00 84.50 141 THR A CA 1
ATOM 1118 C C . THR A 1 141 ? -21.130 6.771 40.171 1.00 84.50 141 THR A C 1
ATOM 1120 O O . THR A 1 141 ? -21.579 7.025 41.290 1.00 84.50 141 THR A O 1
ATOM 1123 N N . GLN A 1 142 ? -21.931 6.452 39.154 1.00 83.81 142 GLN A N 1
ATOM 1124 C CA . GLN A 1 142 ? -23.388 6.460 39.254 1.00 83.81 142 GLN A CA 1
ATOM 1125 C C . GLN A 1 142 ? -23.906 5.415 40.248 1.00 83.81 142 GLN A C 1
ATOM 1127 O O . GLN A 1 142 ? -24.796 5.707 41.049 1.00 83.81 142 GLN A O 1
ATOM 1132 N N . THR A 1 143 ? -23.316 4.218 40.251 1.00 81.44 143 THR A N 1
ATOM 1133 C CA . THR A 1 143 ? -23.646 3.154 41.210 1.00 81.44 143 THR A CA 1
ATOM 1134 C C . THR A 1 143 ? -23.241 3.552 42.628 1.00 81.44 143 THR A C 1
ATOM 1136 O O . THR A 1 143 ? -24.029 3.382 43.562 1.00 81.44 143 THR A O 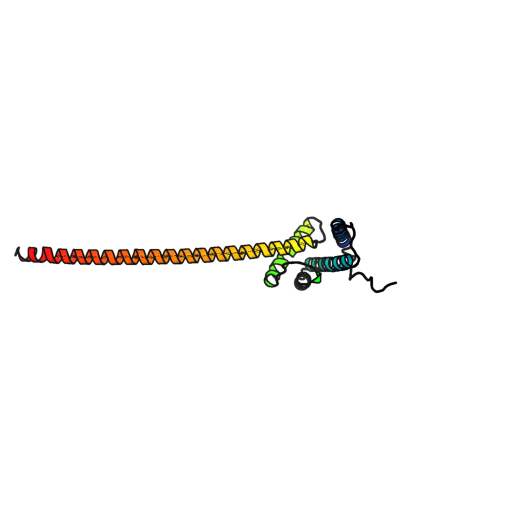1
ATOM 1139 N N . HIS A 1 144 ? -22.053 4.137 42.797 1.00 78.94 144 HIS A N 1
ATOM 1140 C CA . HIS A 1 144 ? -21.564 4.605 44.091 1.00 78.94 144 HIS A CA 1
ATOM 1141 C C . HIS A 1 144 ? -22.480 5.686 44.680 1.00 78.94 144 HIS A C 1
ATOM 1143 O O . HIS A 1 144 ? -22.957 5.542 45.806 1.00 78.94 144 HIS A O 1
ATOM 1149 N N . VAL A 1 145 ? -22.808 6.722 43.900 1.00 77.19 145 VAL A N 1
ATOM 1150 C CA . VAL A 1 145 ? -23.713 7.803 44.324 1.00 77.19 145 VAL A CA 1
ATOM 1151 C C . VAL A 1 145 ? -25.104 7.258 44.638 1.00 77.19 145 VAL A C 1
ATOM 1153 O O . VAL A 1 145 ? -25.654 7.559 45.696 1.00 77.19 145 VAL A O 1
ATOM 1156 N N . ARG A 1 146 ? -25.669 6.414 43.765 1.00 76.75 146 ARG A N 1
ATOM 1157 C CA . ARG A 1 146 ? -27.008 5.836 43.958 1.00 76.75 146 ARG A CA 1
ATOM 1158 C C . ARG A 1 146 ? -27.084 4.971 45.214 1.00 76.75 146 ARG A C 1
ATOM 1160 O O . ARG A 1 146 ? -28.066 5.054 45.949 1.00 76.75 146 ARG A O 1
ATOM 1167 N N . THR A 1 147 ? -26.051 4.174 45.477 1.00 76.38 147 THR A N 1
ATOM 1168 C CA . THR A 1 147 ? -25.999 3.294 46.649 1.00 76.38 147 THR A CA 1
ATOM 1169 C C . THR A 1 147 ? -25.786 4.101 47.920 1.00 76.38 147 THR A C 1
ATOM 1171 O O . THR A 1 147 ? -26.564 3.949 48.857 1.00 76.38 147 THR A O 1
ATOM 1174 N N . HIS A 1 148 ? -24.794 4.993 47.954 1.00 71.06 148 HIS A N 1
ATOM 1175 C CA . HIS A 1 148 ? -24.456 5.766 49.149 1.00 71.06 148 HIS A CA 1
ATOM 1176 C C . HIS A 1 148 ? -25.554 6.775 49.513 1.00 71.06 148 HIS A C 1
ATOM 1178 O O . HIS A 1 148 ? -26.031 6.789 50.646 1.00 71.06 148 HIS A O 1
ATOM 1184 N N . ALA A 1 149 ? -26.029 7.581 48.556 1.00 72.69 149 ALA A N 1
ATOM 1185 C CA . ALA A 1 149 ? -27.112 8.531 48.811 1.00 72.69 149 ALA A CA 1
ATOM 1186 C C . ALA A 1 149 ? -28.429 7.810 49.139 1.00 72.69 149 ALA A C 1
ATOM 1188 O O . ALA A 1 149 ? -29.133 8.202 50.070 1.00 72.69 149 ALA A O 1
ATOM 1189 N N . GLY A 1 150 ? -28.741 6.727 48.417 1.00 72.62 150 GLY A N 1
ATOM 1190 C CA . GLY A 1 150 ? -29.959 5.947 48.626 1.00 72.62 150 GLY A CA 1
ATOM 1191 C C . GLY A 1 150 ? -30.003 5.263 49.992 1.00 72.62 150 GLY A C 1
ATOM 1192 O O . GLY A 1 150 ? -30.996 5.387 50.710 1.00 72.62 150 GLY A O 1
ATOM 1193 N N . THR A 1 151 ? -28.925 4.582 50.392 1.00 77.44 151 THR A N 1
ATOM 1194 C CA . THR A 1 151 ? -28.858 3.916 51.704 1.00 77.44 151 THR A CA 1
ATOM 1195 C C . THR A 1 151 ? -28.841 4.916 52.853 1.00 77.44 151 THR A C 1
ATOM 1197 O O . THR A 1 151 ? -29.607 4.746 53.801 1.00 77.44 151 THR A O 1
ATOM 1200 N N . HIS A 1 152 ? -28.050 5.988 52.764 1.00 74.25 152 HIS A N 1
ATOM 1201 C CA . HIS A 1 152 ? -27.952 6.978 53.836 1.00 74.25 152 HIS A CA 1
ATOM 1202 C C . HIS A 1 152 ? -29.290 7.696 54.076 1.00 74.25 152 HIS A C 1
ATOM 1204 O O . HIS A 1 152 ? -29.756 7.781 55.213 1.00 74.25 152 HIS A O 1
ATOM 1210 N N . MET A 1 153 ? -29.973 8.126 53.008 1.00 77.69 153 MET A N 1
ATOM 1211 C CA . MET A 1 153 ? -31.308 8.725 53.111 1.00 77.69 153 MET A CA 1
ATOM 1212 C C . MET A 1 153 ? -32.341 7.745 53.676 1.00 77.69 153 MET A C 1
ATOM 1214 O O . MET A 1 153 ? -33.140 8.120 54.536 1.00 77.69 153 MET A O 1
ATOM 1218 N N . HIS A 1 154 ? -32.316 6.481 53.241 1.00 78.88 154 HIS A N 1
ATOM 1219 C CA . HIS A 1 154 ? -33.262 5.477 53.724 1.00 78.88 154 HIS A CA 1
ATOM 1220 C C . HIS A 1 154 ? -33.057 5.158 55.217 1.00 78.88 154 HIS A C 1
ATOM 1222 O O . HIS A 1 154 ? -34.040 5.014 55.953 1.00 78.88 154 HIS A O 1
ATOM 1228 N N . ILE A 1 155 ? -31.806 5.067 55.680 1.00 81.44 155 ILE A N 1
ATOM 1229 C CA . ILE A 1 155 ? -31.467 4.838 57.092 1.00 81.44 155 ILE A CA 1
ATOM 1230 C C . ILE A 1 155 ? -31.907 6.032 57.947 1.00 81.44 155 ILE A C 1
ATOM 1232 O O . ILE A 1 155 ? -32.602 5.840 58.948 1.00 81.44 155 ILE A O 1
ATOM 1236 N N . LEU A 1 156 ? -31.572 7.258 57.530 1.00 79.38 156 LEU A N 1
ATOM 1237 C CA . LEU A 1 156 ? -31.956 8.478 58.244 1.00 79.38 156 LEU A CA 1
ATOM 1238 C C . LEU A 1 156 ? -33.478 8.621 58.357 1.00 79.38 156 LEU A C 1
ATOM 1240 O O . LEU A 1 156 ? -33.985 8.896 59.445 1.00 79.38 156 LEU A O 1
ATOM 1244 N N . ALA A 1 157 ? -34.217 8.369 57.273 1.00 83.25 157 ALA A N 1
ATOM 1245 C CA . ALA A 1 157 ? -35.677 8.417 57.282 1.00 83.25 157 ALA A CA 1
ATOM 1246 C C . ALA A 1 157 ? -36.283 7.397 58.264 1.00 83.25 157 ALA A C 1
ATOM 1248 O O . ALA A 1 157 ? -37.148 7.751 59.067 1.00 83.25 157 ALA A O 1
ATOM 1249 N N . ARG A 1 158 ? -35.799 6.143 58.264 1.00 86.44 158 ARG A N 1
ATOM 1250 C CA . ARG A 1 158 ? -36.267 5.106 59.206 1.00 86.44 158 ARG A CA 1
ATOM 1251 C C . ARG A 1 158 ? -35.981 5.483 60.657 1.00 86.44 158 ARG A C 1
ATOM 1253 O O . ARG A 1 158 ? -36.855 5.326 61.507 1.00 86.44 158 ARG A O 1
ATOM 1260 N N . MET A 1 159 ? -34.784 5.993 60.938 1.00 85.12 159 MET A N 1
ATOM 1261 C CA . MET A 1 159 ? -34.391 6.415 62.281 1.00 85.12 159 MET A CA 1
ATOM 1262 C C . MET A 1 159 ? -35.235 7.597 62.770 1.00 85.12 159 MET A C 1
ATOM 1264 O O . MET A 1 159 ? -35.682 7.582 63.917 1.00 85.12 159 MET A O 1
ATOM 1268 N N . HIS A 1 160 ? -35.501 8.586 61.910 1.00 84.38 160 HIS A N 1
ATOM 1269 C CA . HIS A 1 160 ? -36.317 9.755 62.250 1.00 84.38 160 HIS A CA 1
ATOM 1270 C C . HIS A 1 160 ? -37.770 9.374 62.561 1.00 84.38 160 HIS A C 1
ATOM 1272 O O . HIS A 1 160 ? -38.325 9.793 63.573 1.00 84.38 160 HIS A O 1
ATOM 1278 N N . VAL A 1 161 ? -38.376 8.510 61.741 1.00 85.31 161 VAL A N 1
ATOM 1279 C CA . VAL A 1 161 ? -39.736 8.009 61.996 1.00 85.31 161 VAL A CA 1
ATOM 1280 C C . VAL A 1 161 ? -39.784 7.195 63.290 1.00 85.31 161 VAL A C 1
ATOM 1282 O O . VAL A 1 161 ? -40.678 7.397 64.111 1.00 85.31 161 VAL A O 1
ATOM 1285 N N . HIS A 1 162 ? -38.819 6.299 63.515 1.00 83.06 162 HIS A N 1
ATOM 1286 C CA . HIS A 1 162 ? -38.775 5.490 64.733 1.00 83.06 162 HIS A CA 1
ATOM 1287 C C . HIS A 1 162 ? -38.616 6.352 65.991 1.00 83.06 162 HIS A C 1
ATOM 1289 O O . HIS A 1 162 ? -39.345 6.172 66.964 1.00 83.06 162 HIS A O 1
ATOM 1295 N N . THR A 1 163 ? -37.715 7.336 65.956 1.00 78.75 163 THR A N 1
ATOM 1296 C CA . THR A 1 163 ? -37.532 8.266 67.076 1.00 78.75 163 THR A CA 1
ATOM 1297 C C . THR A 1 163 ? -38.781 9.097 67.315 1.00 78.75 163 THR A C 1
ATOM 1299 O O . THR A 1 163 ? -39.240 9.122 68.451 1.00 78.75 163 THR A O 1
ATOM 1302 N N . HIS A 1 164 ? -39.378 9.698 66.281 1.00 78.44 164 HIS A N 1
ATOM 1303 C CA . HIS A 1 164 ? -40.571 10.535 66.426 1.00 78.44 164 HIS A CA 1
ATOM 1304 C C . HIS A 1 164 ? -41.788 9.743 66.924 1.00 78.44 164 HIS A C 1
ATOM 1306 O O . HIS A 1 164 ? -42.521 10.217 67.790 1.00 78.44 164 HIS A O 1
ATOM 1312 N N . THR A 1 165 ? -42.021 8.532 66.417 1.00 73.31 165 THR A N 1
ATOM 1313 C CA . THR A 1 165 ? -43.124 7.674 66.889 1.00 73.31 165 THR A CA 1
ATOM 1314 C C . THR A 1 165 ? -42.909 7.211 68.330 1.00 73.31 165 THR A C 1
ATOM 1316 O O . THR A 1 165 ? -43.850 7.230 69.128 1.00 73.31 165 THR A O 1
ATOM 1319 N N . HIS A 1 166 ? -41.674 6.872 68.705 1.00 77.88 166 HIS A N 1
ATOM 1320 C CA . HIS A 1 166 ? -41.333 6.473 70.067 1.00 77.88 166 HIS A CA 1
ATOM 1321 C C . HIS A 1 166 ? -41.445 7.638 71.067 1.00 77.88 166 HIS A C 1
ATOM 1323 O O . HIS A 1 166 ? -42.018 7.471 72.144 1.00 77.88 166 HIS A O 1
ATOM 1329 N N . THR A 1 167 ? -40.965 8.843 70.741 1.00 72.44 167 THR A N 1
ATOM 1330 C CA . THR A 1 167 ? -41.167 10.015 71.614 1.00 72.44 167 THR A CA 1
ATOM 1331 C C . THR A 1 167 ? -42.632 10.409 71.706 1.00 72.44 167 THR A C 1
ATOM 1333 O O . THR A 1 167 ? -43.100 10.676 72.811 1.00 72.44 167 THR A O 1
ATOM 1336 N N . HIS A 1 168 ? -43.370 10.419 70.594 1.00 74.25 168 HIS A N 1
ATOM 1337 C CA . HIS A 1 168 ? -44.785 10.800 70.574 1.00 74.25 168 HIS A CA 1
ATOM 1338 C C . HIS A 1 168 ? -45.643 9.844 71.412 1.00 74.25 168 HIS A C 1
ATOM 1340 O O . HIS A 1 168 ? -46.416 10.284 72.259 1.00 74.25 168 HIS A O 1
ATOM 1346 N N . SER A 1 169 ? -45.438 8.533 71.265 1.00 71.75 169 SER A N 1
ATOM 1347 C CA . SER A 1 169 ? -46.106 7.524 72.098 1.00 71.75 169 SER A CA 1
ATOM 1348 C C . SER A 1 169 ? -45.729 7.672 73.577 1.00 71.75 169 SER A C 1
ATOM 1350 O O . SER A 1 169 ? -46.612 7.756 74.426 1.00 71.75 169 SER A O 1
ATOM 1352 N N . ARG A 1 170 ? -44.441 7.820 73.905 1.00 68.50 170 ARG A N 1
ATOM 1353 C CA . ARG A 1 170 ? -43.967 7.950 75.294 1.00 68.50 170 ARG A CA 1
ATOM 1354 C C . ARG A 1 170 ? -44.411 9.243 75.997 1.00 68.50 170 ARG A C 1
ATOM 1356 O O . ARG A 1 170 ? -44.528 9.247 77.218 1.00 68.50 170 ARG A O 1
ATOM 1363 N N . THR A 1 171 ? -44.663 10.329 75.263 1.00 67.06 171 THR A N 1
ATOM 1364 C CA . THR A 1 171 ? -45.085 11.624 75.840 1.00 67.06 171 THR A CA 1
ATOM 1365 C C . THR A 1 171 ? -46.597 11.842 75.845 1.00 67.06 171 THR A C 1
ATOM 1367 O O . THR A 1 171 ? -47.100 12.499 76.758 1.00 67.06 171 THR A O 1
ATOM 1370 N N . LEU A 1 172 ? -47.338 11.304 74.871 1.00 59.56 172 LEU A N 1
ATOM 1371 C CA . LEU A 1 172 ? -48.781 11.550 74.749 1.00 59.56 172 LEU A CA 1
ATOM 1372 C C . LEU A 1 172 ? -49.657 10.428 75.308 1.00 59.56 172 LEU A C 1
ATOM 1374 O O . LEU A 1 172 ? -50.731 10.735 75.823 1.00 59.56 172 LEU A O 1
ATOM 1378 N N . LEU A 1 173 ? -49.212 9.165 75.299 1.00 58.56 173 LEU A N 1
ATOM 1379 C CA . LEU A 1 173 ? -49.971 8.064 75.914 1.00 58.56 173 LEU A CA 1
ATOM 1380 C C . LEU A 1 173 ? -50.273 8.291 77.407 1.00 58.56 173 LEU A C 1
ATOM 1382 O O . LEU A 1 173 ? -51.440 8.179 77.780 1.00 58.56 173 LEU A O 1
ATOM 1386 N N . PRO A 1 174 ? -49.313 8.676 78.274 1.00 58.03 174 PRO A N 1
ATOM 1387 C CA . PRO A 1 174 ? -49.634 8.946 79.678 1.00 58.03 174 PRO A CA 1
ATOM 1388 C C . PRO A 1 174 ? -50.544 10.171 79.858 1.00 58.03 174 PRO A C 1
ATOM 1390 O O . PRO A 1 174 ? -51.338 10.216 80.794 1.00 58.03 174 PRO A O 1
ATOM 1393 N N . ARG A 1 175 ? -50.500 11.151 78.945 1.00 52.16 175 ARG A N 1
ATOM 1394 C CA . ARG A 1 175 ? -51.365 12.340 79.009 1.00 52.16 175 ARG A CA 1
ATOM 1395 C C . ARG A 1 175 ? -52.816 12.045 78.633 1.00 52.16 175 ARG A C 1
ATOM 1397 O O . ARG A 1 175 ? -53.709 12.597 79.258 1.00 52.16 175 ARG A O 1
ATOM 1404 N N . LEU A 1 176 ? -53.061 11.154 77.672 1.00 52.38 176 LEU A N 1
ATOM 1405 C CA . LEU A 1 176 ? -54.415 10.732 77.289 1.00 52.38 176 LEU A CA 1
ATOM 1406 C C . LEU A 1 176 ? -55.072 9.809 78.327 1.00 52.38 176 LEU A C 1
ATOM 1408 O O . LEU A 1 176 ? -56.282 9.875 78.515 1.00 52.38 176 LEU A O 1
ATOM 1412 N N . VAL A 1 177 ? -54.287 8.988 79.033 1.00 54.28 177 VAL A N 1
ATOM 1413 C CA . VAL A 1 177 ? -54.784 8.117 80.118 1.00 54.28 177 VAL A CA 1
ATOM 1414 C C . VAL A 1 177 ? -55.157 8.913 81.379 1.00 54.28 177 VAL A C 1
ATOM 1416 O O . VAL A 1 177 ? -55.982 8.457 82.157 1.00 54.28 177 VAL A O 1
ATOM 1419 N N . THR A 1 178 ? -54.618 10.124 81.554 1.00 51.34 178 THR A N 1
ATOM 1420 C CA . THR A 1 178 ? -54.902 10.987 82.720 1.00 51.34 178 THR A CA 1
ATOM 1421 C C . THR A 1 178 ? -56.147 11.882 82.526 1.00 51.34 178 THR A C 1
ATOM 1423 O O . THR A 1 178 ? -56.550 12.571 83.455 1.00 51.34 178 THR A O 1
ATOM 1426 N N . ILE A 1 179 ? -56.761 11.907 81.333 1.00 51.38 179 ILE A N 1
ATOM 1427 C CA . ILE A 1 179 ? -57.915 12.780 80.996 1.00 51.38 179 ILE A CA 1
ATOM 1428 C C . ILE A 1 179 ? -59.253 11.991 80.942 1.00 51.38 179 ILE A C 1
ATOM 1430 O O . ILE A 1 179 ? -60.281 12.532 80.544 1.00 51.38 179 ILE A O 1
ATOM 1434 N N . LYS A 1 180 ? -59.282 10.722 81.365 1.00 43.03 180 LYS A N 1
ATOM 1435 C CA . LYS A 1 180 ? -60.520 9.948 81.587 1.00 43.03 180 LYS A CA 1
ATOM 1436 C C . LYS A 1 180 ? -60.740 9.713 83.071 1.00 43.03 180 LYS A C 1
ATOM 1438 O O . LYS A 1 180 ? -61.922 9.734 83.470 1.00 43.03 180 LYS A O 1
#

Organism: Oncorhynchus mykiss (NCBI:txid8022)

Radius of gyration: 36.76 Å; chains: 1; bounding box: 90×26×104 Å

Sequence (180 aa):
MNPDAQLPEVYPSAADLYQRELTSLQQQSPDGSLSHPELLVAVEMLSSVVLINRALDVGDRNSMWRQLASAVTGLSNVEDEYAQRYMDELMRLKAVAREEGSDYLTWNDIQACVDQVNLTIQEEHEREWTTHLHAHVQTCTQTHVRTHAGTHMHILARMHVHTHTHTHSRTLLPRLVTIK